Protein AF-A0A100VL15-F1 (afdb_monomer)

Structure (mmCIF, N/CA/C/O backbone):
data_AF-A0A100VL15-F1
#
_entry.id   AF-A0A100VL15-F1
#
loop_
_atom_site.group_PDB
_atom_site.id
_atom_site.type_symbol
_atom_site.label_atom_id
_atom_site.label_alt_id
_atom_site.label_comp_id
_atom_site.label_asym_id
_atom_site.label_entity_id
_atom_site.label_seq_id
_atom_site.pdbx_PDB_ins_code
_atom_site.Cartn_x
_atom_site.Cartn_y
_atom_site.Cartn_z
_atom_site.occupancy
_atom_site.B_iso_or_equiv
_atom_site.auth_seq_id
_atom_site.auth_comp_id
_atom_site.auth_asym_id
_atom_site.auth_atom_id
_atom_site.pdbx_PDB_model_num
ATOM 1 N N . MET A 1 1 ? 1.758 -16.842 -6.917 1.00 59.75 1 MET A N 1
ATOM 2 C CA . MET A 1 1 ? 2.185 -15.451 -6.629 1.00 59.75 1 MET A CA 1
ATOM 3 C C . MET A 1 1 ? 1.008 -14.538 -6.309 1.00 59.75 1 MET A C 1
ATOM 5 O O . MET A 1 1 ? 1.043 -13.977 -5.228 1.00 59.75 1 MET A O 1
ATOM 9 N N . ARG A 1 2 ? -0.033 -14.431 -7.156 1.00 63.22 2 ARG A N 1
ATOM 10 C CA . ARG A 1 2 ? -1.244 -13.630 -6.849 1.00 63.22 2 ARG A CA 1
ATOM 11 C C . ARG A 1 2 ? -1.891 -14.001 -5.505 1.00 63.22 2 ARG A C 1
ATOM 13 O O . ARG A 1 2 ? -2.041 -13.147 -4.645 1.00 63.22 2 ARG A O 1
ATOM 20 N N . HIS A 1 3 ? -2.085 -15.303 -5.289 1.00 71.25 3 HIS A N 1
ATOM 21 C CA . HIS A 1 3 ? -2.665 -15.859 -4.062 1.00 71.25 3 HIS A CA 1
ATOM 22 C C . HIS A 1 3 ? -1.937 -15.426 -2.770 1.00 71.25 3 HIS A C 1
ATOM 24 O O . HIS A 1 3 ? -2.579 -15.213 -1.752 1.00 71.25 3 HIS A O 1
ATOM 30 N N . LEU A 1 4 ? -0.613 -15.223 -2.814 1.00 85.31 4 LEU A N 1
ATOM 31 C CA . LEU A 1 4 ? 0.165 -14.837 -1.629 1.00 85.31 4 LEU A CA 1
ATOM 32 C C . LEU A 1 4 ? -0.059 -13.366 -1.238 1.00 85.31 4 LEU A C 1
ATOM 34 O O . LEU A 1 4 ? -0.062 -13.033 -0.059 1.00 85.31 4 LEU A O 1
ATOM 38 N N . VAL A 1 5 ? -0.239 -12.473 -2.219 1.00 87.25 5 VAL A N 1
ATOM 39 C CA . VAL A 1 5 ? -0.494 -11.046 -1.950 1.00 87.25 5 VAL A CA 1
ATOM 40 C C . VAL A 1 5 ? -1.874 -10.872 -1.318 1.00 87.25 5 VAL A C 1
ATOM 42 O O . VAL A 1 5 ? -1.999 -10.165 -0.323 1.00 87.25 5 VAL A O 1
ATOM 45 N N . GLU A 1 6 ? -2.884 -11.560 -1.848 1.00 88.19 6 GLU A N 1
ATOM 46 C CA . GLU A 1 6 ? -4.250 -11.541 -1.311 1.00 88.19 6 GLU A CA 1
ATOM 47 C C . GLU A 1 6 ? -4.320 -12.117 0.112 1.00 88.19 6 GLU A C 1
ATOM 49 O O . GLU A 1 6 ? -4.899 -11.491 0.999 1.00 88.19 6 GLU A O 1
ATOM 54 N N . GLU A 1 7 ? -3.665 -13.256 0.367 1.00 89.38 7 GLU A N 1
ATOM 55 C CA . GLU A 1 7 ? -3.562 -13.843 1.712 1.00 89.38 7 GLU A CA 1
ATOM 56 C C . GLU A 1 7 ? -2.879 -12.895 2.704 1.00 89.38 7 GLU A C 1
ATOM 58 O O . GLU A 1 7 ? -3.356 -12.704 3.828 1.00 89.38 7 GLU A O 1
ATOM 63 N N . ASN A 1 8 ? -1.778 -12.262 2.286 1.00 90.19 8 ASN A N 1
ATOM 64 C CA . ASN A 1 8 ? -1.064 -11.295 3.114 1.00 90.19 8 ASN A CA 1
ATOM 65 C C . ASN A 1 8 ? -1.950 -10.089 3.447 1.0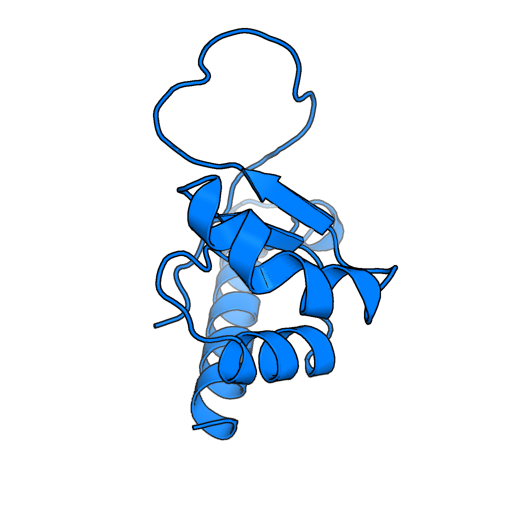0 90.19 8 ASN A C 1
ATOM 67 O O . ASN A 1 8 ? -2.004 -9.677 4.606 1.00 90.19 8 ASN A O 1
ATOM 71 N N . LEU A 1 9 ? -2.678 -9.555 2.463 1.00 91.75 9 LEU A N 1
ATOM 72 C CA . LEU A 1 9 ? -3.625 -8.459 2.671 1.00 91.75 9 LEU A CA 1
ATOM 73 C C . LEU A 1 9 ? -4.733 -8.849 3.648 1.00 91.75 9 LEU A C 1
ATOM 75 O O . LEU A 1 9 ?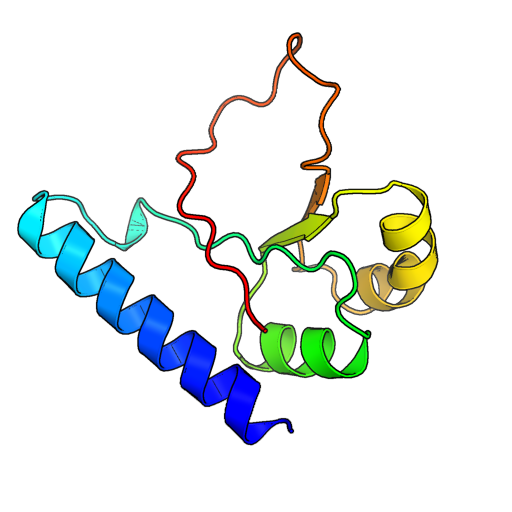 -5.044 -8.086 4.562 1.00 91.75 9 LEU A O 1
ATOM 79 N N . GLN A 1 10 ? -5.299 -10.048 3.509 1.00 91.56 10 GLN A N 1
ATOM 80 C CA . GLN A 1 10 ? -6.329 -10.531 4.422 1.00 91.56 10 GLN A CA 1
ATOM 81 C C . GLN A 1 10 ? -5.801 -10.648 5.857 1.00 91.56 10 GLN A C 1
ATOM 83 O O . GLN A 1 10 ? -6.456 -10.181 6.791 1.00 91.56 10 GLN A O 1
ATOM 88 N N . SER A 1 11 ? -4.602 -11.208 6.033 1.00 92.12 11 SER A N 1
ATOM 89 C CA . SER A 1 11 ? -3.949 -11.323 7.341 1.00 92.12 11 SER A CA 1
ATOM 90 C C . SER A 1 11 ? -3.686 -9.953 7.973 1.00 92.12 11 SER A C 1
ATOM 92 O O . SER A 1 11 ? -4.001 -9.734 9.144 1.00 92.12 11 SER A O 1
ATOM 94 N N . VAL A 1 12 ? -3.183 -8.990 7.196 1.00 91.75 12 VAL A N 1
ATOM 95 C CA . VAL A 1 12 ? -2.956 -7.614 7.663 1.00 91.75 12 VAL A CA 1
ATOM 96 C C . VAL A 1 12 ? -4.269 -6.940 8.061 1.00 91.75 12 VAL A C 1
ATOM 98 O O . VAL A 1 12 ? -4.348 -6.377 9.150 1.00 91.75 12 VAL A O 1
ATOM 101 N N . ARG A 1 13 ? -5.321 -7.029 7.236 1.00 90.50 13 ARG A N 1
ATOM 102 C CA . ARG A 1 13 ? -6.639 -6.444 7.543 1.00 90.50 13 ARG A CA 1
ATOM 103 C C . ARG A 1 13 ? -7.236 -7.033 8.827 1.00 90.50 13 ARG A C 1
ATOM 105 O O . ARG A 1 13 ? -7.788 -6.295 9.640 1.00 90.50 13 ARG A O 1
ATOM 112 N N . GLN A 1 14 ? -7.070 -8.338 9.058 1.00 92.06 14 GLN A N 1
ATOM 113 C CA . GLN A 1 14 ? -7.474 -8.980 10.314 1.00 92.06 14 GLN A CA 1
ATOM 114 C C . GLN A 1 14 ? -6.687 -8.442 11.515 1.00 92.06 14 GLN A C 1
ATOM 116 O O . GLN A 1 14 ? -7.282 -8.101 12.537 1.00 92.06 14 GLN A O 1
ATOM 121 N N . GLN A 1 15 ? -5.364 -8.314 11.394 1.00 90.94 15 GLN A N 1
ATOM 122 C CA . GLN A 1 15 ? -4.526 -7.746 12.455 1.00 90.94 15 GLN A CA 1
ATOM 123 C C . GLN A 1 15 ? -4.897 -6.291 12.756 1.00 90.94 15 GLN A C 1
ATOM 125 O O . GLN A 1 15 ? -4.985 -5.912 13.924 1.00 90.94 15 GLN A O 1
ATOM 130 N N . MET A 1 16 ? -5.177 -5.492 11.723 1.00 88.69 16 MET A N 1
ATOM 131 C CA . MET A 1 16 ? -5.665 -4.123 11.877 1.00 88.69 16 MET A CA 1
ATOM 132 C C . MET A 1 16 ? -6.981 -4.096 12.653 1.00 88.69 16 MET A C 1
ATOM 134 O O . MET A 1 16 ? -7.076 -3.359 13.630 1.00 88.69 16 MET A O 1
ATOM 138 N N . ALA A 1 17 ? -7.965 -4.921 12.284 1.00 89.06 17 ALA A N 1
ATOM 139 C CA . ALA A 1 17 ? -9.251 -4.984 12.978 1.00 89.06 17 ALA A CA 1
ATOM 140 C C . ALA A 1 17 ? -9.092 -5.349 14.466 1.00 89.06 17 ALA A C 1
ATOM 142 O O . ALA A 1 17 ? -9.663 -4.681 15.330 1.00 89.06 17 ALA A O 1
ATOM 143 N N . LEU A 1 18 ? -8.253 -6.343 14.778 1.00 91.00 18 LEU A N 1
ATOM 144 C CA . LEU A 1 18 ? -7.951 -6.735 16.159 1.00 91.00 18 LEU A CA 1
ATOM 145 C C . LEU A 1 18 ? -7.265 -5.605 16.941 1.00 91.00 18 LEU A C 1
ATOM 147 O O . LEU A 1 18 ? -7.631 -5.330 18.084 1.00 91.00 18 LEU A O 1
ATOM 151 N N . ALA A 1 19 ? -6.303 -4.910 16.330 1.00 89.06 19 ALA A N 1
ATOM 152 C CA . ALA A 1 19 ? -5.628 -3.774 16.953 1.00 89.06 19 ALA A CA 1
ATOM 153 C C . ALA A 1 19 ? -6.577 -2.581 17.178 1.00 89.06 19 ALA A C 1
ATOM 155 O O . ALA A 1 19 ? -6.496 -1.912 18.211 1.00 89.06 19 ALA A O 1
ATOM 156 N N . CYS A 1 20 ? -7.503 -2.325 16.250 1.00 90.50 20 CYS A N 1
ATOM 157 C CA . CYS A 1 20 ? -8.550 -1.309 16.394 1.00 90.50 20 CYS A CA 1
ATOM 158 C C . CYS A 1 20 ? -9.462 -1.627 17.576 1.00 90.50 20 CYS A C 1
ATOM 160 O O . CYS A 1 20 ? -9.653 -0.780 18.447 1.00 90.50 20 CYS A O 1
ATOM 162 N N . GLN A 1 21 ? -9.933 -2.874 17.659 1.00 91.81 21 GLN A N 1
ATOM 163 C CA . GLN A 1 21 ? -10.754 -3.347 18.768 1.00 91.81 21 GLN A CA 1
ATOM 164 C C . GLN A 1 21 ? -10.026 -3.204 20.111 1.00 91.81 21 GLN A C 1
ATOM 166 O O . GLN A 1 21 ? -10.590 -2.665 21.060 1.00 91.81 21 GLN A O 1
ATOM 171 N N . ALA A 1 22 ? -8.760 -3.625 20.183 1.00 92.12 22 ALA A N 1
ATOM 172 C CA . ALA A 1 22 ? -7.958 -3.535 21.402 1.00 92.12 22 ALA A CA 1
ATOM 173 C C . ALA A 1 22 ? -7.668 -2.085 21.832 1.00 92.12 22 ALA A C 1
ATOM 175 O O . ALA A 1 22 ? -7.505 -1.816 23.019 1.00 92.12 22 ALA A O 1
ATOM 176 N N . SER A 1 23 ? -7.609 -1.151 20.879 1.00 90.06 23 SER A N 1
ATOM 177 C CA . SER A 1 23 ? -7.346 0.272 21.133 1.00 90.06 23 SER A CA 1
ATOM 178 C C . SER A 1 23 ? -8.607 1.136 21.237 1.00 90.06 23 SER A C 1
ATOM 180 O O . SER A 1 23 ? -8.491 2.342 21.451 1.00 90.06 23 SER A O 1
ATOM 182 N N . GLY A 1 24 ? -9.801 0.550 21.088 1.00 90.94 24 GLY A N 1
ATOM 183 C CA . GLY A 1 24 ? -11.071 1.283 21.091 1.00 90.94 24 GLY A CA 1
ATOM 184 C C . GLY A 1 24 ? -11.226 2.256 19.917 1.00 90.94 24 GLY A C 1
ATOM 185 O O . GLY A 1 24 ? -11.943 3.246 20.033 1.00 90.94 24 GLY A O 1
ATOM 186 N N . ARG A 1 25 ? -10.529 2.010 18.802 1.00 90.56 25 ARG A N 1
ATOM 187 C CA . ARG A 1 25 ? -10.567 2.848 17.596 1.00 90.56 25 ARG A CA 1
ATOM 188 C C . ARG A 1 25 ? -11.479 2.237 16.541 1.00 90.56 25 ARG A C 1
ATOM 190 O O . ARG A 1 25 ? -11.567 1.016 16.429 1.00 90.56 25 ARG A O 1
ATOM 197 N N . ASN A 1 26 ? -12.111 3.084 15.734 1.00 84.25 26 ASN A N 1
ATOM 198 C CA . ASN A 1 26 ? -12.844 2.627 14.559 1.00 84.25 26 ASN A CA 1
ATOM 199 C C . ASN A 1 26 ? -11.863 2.304 13.419 1.00 84.25 26 ASN A C 1
ATOM 201 O O . ASN A 1 26 ? -10.939 3.075 13.156 1.00 84.25 26 ASN A O 1
ATOM 205 N N . ILE A 1 27 ? -12.069 1.169 12.748 1.00 85.25 27 ILE A N 1
ATOM 206 C CA . ILE A 1 27 ? -11.266 0.747 11.595 1.00 85.25 27 ILE A CA 1
ATOM 207 C C . ILE A 1 27 ? -11.380 1.739 10.431 1.00 85.25 27 ILE A C 1
ATOM 209 O O . ILE A 1 27 ? -10.384 1.994 9.767 1.00 85.25 27 ILE A O 1
ATOM 213 N N . GLU A 1 28 ? -12.540 2.380 10.263 1.00 87.38 28 GLU A N 1
ATOM 214 C CA . GLU A 1 28 ? -12.789 3.388 9.218 1.00 87.38 28 GLU A CA 1
ATOM 215 C C . GLU A 1 28 ? -11.931 4.659 9.386 1.00 87.38 28 GLU A C 1
ATOM 217 O O . GLU A 1 28 ? -11.763 5.439 8.454 1.00 87.38 28 GLU A O 1
ATOM 222 N N . GLU A 1 29 ? -11.355 4.886 10.572 1.00 86.06 29 GLU A N 1
ATOM 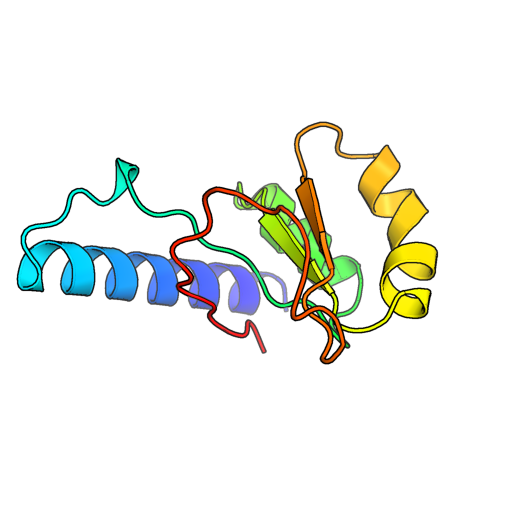223 C CA . GLU A 1 29 ? -10.437 6.006 10.835 1.00 86.06 29 GLU A CA 1
ATOM 224 C C . GLU A 1 29 ? -8.968 5.665 10.529 1.00 86.06 29 GLU A C 1
ATOM 226 O O . GLU A 1 29 ? -8.056 6.437 10.860 1.00 86.06 29 GLU A O 1
ATOM 231 N N . ILE A 1 30 ? -8.701 4.468 10.006 1.00 83.88 30 ILE A N 1
ATOM 232 C CA . ILE A 1 30 ? -7.358 3.961 9.748 1.00 83.88 30 ILE A CA 1
ATOM 233 C C . ILE A 1 30 ? -7.272 3.534 8.292 1.00 83.88 30 ILE A C 1
ATOM 235 O O . ILE A 1 30 ? -8.092 2.775 7.793 1.00 83.88 30 ILE A O 1
ATOM 239 N N . GLN A 1 31 ? -6.217 3.989 7.629 1.00 86.75 31 GLN A N 1
ATOM 240 C CA . GLN A 1 31 ? -5.913 3.597 6.264 1.00 86.75 31 GLN A CA 1
ATOM 241 C C . GLN A 1 31 ? -4.659 2.722 6.242 1.00 86.75 31 GLN A C 1
ATOM 243 O O . GLN A 1 31 ? -3.740 2.906 7.049 1.00 86.75 31 GLN A O 1
ATOM 248 N N . LEU A 1 32 ? -4.630 1.768 5.314 1.00 88.88 32 LEU A N 1
ATOM 249 C CA . LEU A 1 32 ? -3.479 0.912 5.060 1.00 88.88 32 LEU A CA 1
ATOM 250 C C . LEU A 1 32 ? -2.636 1.528 3.941 1.00 88.88 32 LEU A C 1
ATOM 252 O O . LEU A 1 32 ? -3.107 1.662 2.820 1.00 88.88 32 LEU A O 1
ATOM 256 N N . LEU A 1 33 ? -1.389 1.896 4.248 1.00 88.81 33 LEU A N 1
ATOM 257 C CA . LEU A 1 33 ? -0.410 2.312 3.243 1.00 88.81 33 LEU A CA 1
ATOM 258 C C . LEU A 1 33 ? 0.516 1.138 2.924 1.00 88.81 33 LEU A C 1
ATOM 260 O O . LEU A 1 33 ? 1.262 0.674 3.795 1.00 88.81 33 LEU A O 1
ATOM 264 N N . LEU A 1 34 ? 0.518 0.698 1.669 1.00 89.88 34 LEU A N 1
ATOM 265 C CA . LEU A 1 34 ? 1.391 -0.372 1.204 1.00 89.88 34 LEU A CA 1
ATOM 266 C C . LEU A 1 34 ? 2.790 0.160 0.915 1.00 89.88 34 LEU A C 1
ATOM 268 O O . LEU A 1 34 ? 2.990 0.919 -0.025 1.00 89.88 34 LEU A O 1
ATOM 272 N N . ALA A 1 35 ? 3.790 -0.262 1.686 1.00 88.94 35 ALA A N 1
ATOM 273 C CA . ALA A 1 35 ? 5.181 0.055 1.373 1.00 88.94 35 ALA A CA 1
ATOM 274 C C . ALA A 1 35 ? 5.683 -0.854 0.239 1.00 88.94 35 ALA A C 1
ATOM 276 O O . ALA A 1 35 ? 5.928 -2.041 0.454 1.00 88.94 35 ALA A O 1
ATOM 277 N N . THR A 1 36 ? 5.864 -0.294 -0.956 1.00 86.94 36 THR A N 1
ATOM 278 C CA . THR A 1 36 ? 6.070 -1.046 -2.205 1.00 86.94 36 THR A CA 1
ATOM 279 C C . THR A 1 36 ? 7.446 -0.879 -2.833 1.00 86.94 36 THR A C 1
ATOM 281 O O . THR A 1 36 ? 7.688 -1.334 -3.955 1.00 86.94 36 THR A O 1
ATOM 284 N N . LYS A 1 37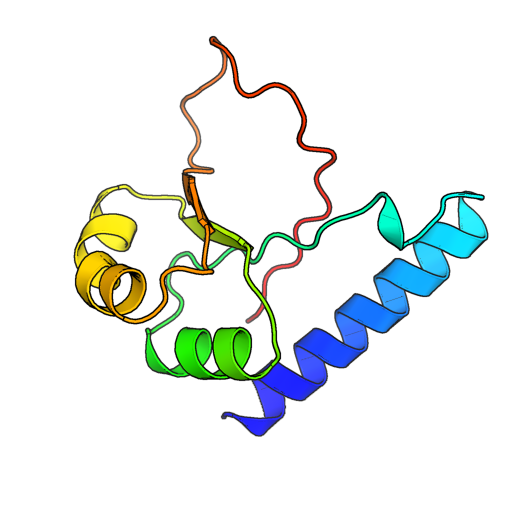 ? 8.399 -0.337 -2.067 1.00 85.12 37 LYS A N 1
ATOM 285 C CA . LYS A 1 37 ? 9.816 -0.321 -2.445 1.00 85.12 37 LYS A CA 1
ATOM 286 C C . LYS A 1 37 ? 10.270 -1.716 -2.867 1.00 85.12 37 LYS A C 1
ATOM 288 O O . LYS A 1 37 ? 10.001 -2.695 -2.169 1.00 85.12 37 LYS A O 1
ATOM 293 N N . THR A 1 38 ? 10.985 -1.827 -3.979 1.00 85.19 38 THR A N 1
ATOM 294 C CA . THR A 1 38 ? 11.486 -3.104 -4.528 1.00 85.19 38 THR A CA 1
ATOM 295 C C . THR A 1 38 ? 10.408 -4.142 -4.890 1.00 85.19 38 THR A C 1
ATOM 297 O O . THR A 1 38 ? 10.746 -5.266 -5.257 1.00 85.19 38 THR A O 1
ATOM 300 N N . VAL A 1 39 ? 9.119 -3.790 -4.822 1.00 86.62 39 VAL A N 1
ATOM 301 C CA . VAL A 1 39 ? 8.010 -4.659 -5.236 1.00 86.62 39 VAL A CA 1
ATOM 302 C C . VAL A 1 39 ? 7.765 -4.467 -6.737 1.00 86.62 39 VAL A C 1
ATOM 304 O O . VAL A 1 39 ? 7.636 -3.318 -7.178 1.00 86.62 39 VAL A O 1
ATOM 307 N N . PRO A 1 40 ? 7.711 -5.555 -7.527 1.00 86.62 40 PRO A N 1
ATOM 308 C CA . PRO A 1 40 ? 7.511 -5.467 -8.965 1.00 86.62 40 PRO A CA 1
ATOM 309 C C . PRO A 1 40 ? 6.041 -5.141 -9.311 1.00 86.62 40 PRO A C 1
ATOM 311 O O . PRO A 1 40 ? 5.148 -5.486 -8.527 1.00 86.62 40 PRO A O 1
ATOM 314 N N . PRO A 1 41 ? 5.769 -4.491 -10.461 1.00 85.75 41 PRO A N 1
ATOM 315 C CA . PRO A 1 41 ? 4.434 -4.012 -10.830 1.00 85.75 41 PRO A CA 1
ATOM 316 C C . PRO A 1 41 ? 3.329 -5.075 -10.801 1.00 85.75 41 PRO A C 1
ATOM 318 O O . PRO A 1 41 ? 2.216 -4.774 -10.383 1.00 85.75 41 PRO A O 1
ATOM 321 N N . GLU A 1 42 ? 3.623 -6.336 -11.132 1.00 88.12 42 GLU A N 1
ATOM 322 C CA . GLU A 1 42 ? 2.605 -7.395 -11.189 1.00 88.12 42 GLU A CA 1
ATOM 323 C C . GLU A 1 42 ? 2.009 -7.704 -9.808 1.00 88.12 42 GLU A C 1
ATOM 325 O O . GLU A 1 42 ? 0.860 -8.130 -9.704 1.00 88.12 42 GLU A O 1
ATOM 330 N N . LYS A 1 43 ? 2.774 -7.499 -8.725 1.00 88.31 43 LYS A N 1
ATOM 331 C CA . LYS A 1 43 ? 2.248 -7.616 -7.354 1.00 88.31 43 LYS A CA 1
ATOM 332 C 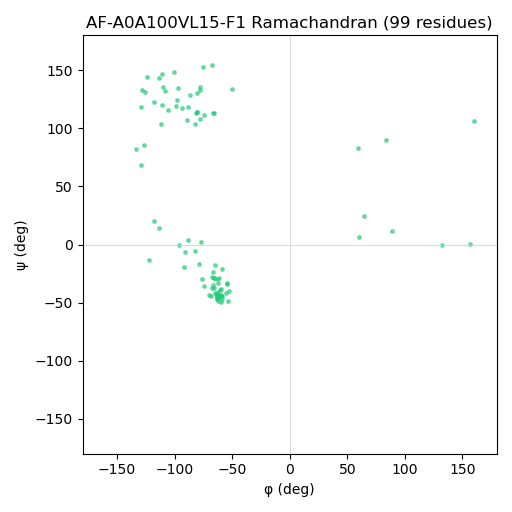C . LYS A 1 43 ? 1.403 -6.400 -6.965 1.00 88.31 43 LYS A C 1
ATOM 334 O O . LYS A 1 43 ? 0.483 -6.543 -6.164 1.00 88.31 43 LYS A O 1
ATOM 339 N N . LEU A 1 44 ? 1.707 -5.229 -7.524 1.00 88.50 44 LEU A N 1
ATOM 340 C CA . LEU A 1 44 ? 0.955 -3.994 -7.287 1.00 88.50 44 LEU A CA 1
ATOM 341 C C . LEU A 1 44 ? -0.417 -4.079 -7.942 1.00 88.50 44 LEU A C 1
ATOM 343 O O . LEU A 1 44 ? -1.405 -3.779 -7.289 1.00 88.50 44 LEU A O 1
ATOM 347 N N . GLU A 1 45 ? -0.494 -4.591 -9.172 1.00 89.50 45 GLU A N 1
ATOM 348 C CA . GLU A 1 45 ? -1.769 -4.843 -9.854 1.00 89.50 45 GLU A CA 1
ATOM 349 C C . GLU A 1 45 ? -2.699 -5.741 -9.032 1.00 89.50 45 GLU A C 1
ATOM 351 O O . GLU A 1 45 ? -3.890 -5.463 -8.932 1.00 89.50 45 GLU A O 1
ATOM 356 N N . VAL A 1 46 ? -2.163 -6.789 -8.397 1.00 90.50 46 VAL A N 1
ATOM 357 C CA . VAL A 1 46 ? -2.953 -7.667 -7.518 1.00 90.50 46 VAL A CA 1
ATOM 358 C C . VAL A 1 46 ? -3.473 -6.901 -6.303 1.00 90.50 46 VAL A C 1
ATOM 360 O O . VAL A 1 46 ? -4.636 -7.050 -5.942 1.00 90.50 46 VAL A O 1
ATOM 363 N N . ALA A 1 47 ? -2.643 -6.058 -5.685 1.00 90.31 47 ALA A N 1
ATOM 364 C CA . ALA A 1 47 ? -3.070 -5.237 -4.556 1.00 90.31 47 ALA A CA 1
ATOM 365 C C . ALA A 1 47 ? -4.147 -4.212 -4.959 1.00 90.31 47 ALA A C 1
ATOM 367 O O . ALA A 1 47 ? -5.145 -4.068 -4.254 1.00 90.31 47 ALA A O 1
ATOM 368 N N . ILE A 1 48 ? -3.997 -3.572 -6.124 1.00 90.38 48 ILE A N 1
ATOM 369 C CA . ILE A 1 48 ? -4.995 -2.654 -6.692 1.00 90.38 48 ILE A CA 1
ATOM 370 C C . ILE A 1 48 ? -6.312 -3.398 -6.959 1.00 90.38 48 ILE A C 1
ATOM 372 O O . ILE A 1 48 ? -7.380 -2.929 -6.573 1.00 90.38 48 ILE A O 1
ATOM 376 N N . GLN A 1 49 ? -6.255 -4.594 -7.553 1.00 90.75 49 GLN A N 1
ATOM 377 C CA . GLN A 1 49 ? -7.434 -5.444 -7.782 1.00 90.75 49 GLN A CA 1
ATOM 378 C C . GLN A 1 49 ? -8.100 -5.899 -6.476 1.00 90.75 49 GLN A C 1
ATOM 380 O O . GLN A 1 49 ? -9.317 -6.067 -6.436 1.00 90.75 49 GLN A O 1
ATOM 385 N N . ALA A 1 50 ? -7.327 -6.048 -5.398 1.00 89.50 50 ALA A N 1
ATOM 386 C CA . ALA A 1 50 ? -7.830 -6.329 -4.054 1.00 89.50 50 ALA A CA 1
ATOM 387 C C . ALA A 1 50 ? -8.423 -5.091 -3.339 1.00 89.50 50 ALA A C 1
ATOM 389 O O . ALA A 1 50 ? -8.850 -5.196 -2.181 1.00 89.50 50 ALA A O 1
ATOM 390 N N . GLY A 1 51 ? -8.467 -3.937 -4.014 1.00 90.12 51 GLY A N 1
ATOM 391 C CA . GLY A 1 51 ? -9.069 -2.690 -3.539 1.00 90.12 51 GLY A CA 1
ATOM 392 C C . GLY A 1 51 ? -8.126 -1.781 -2.752 1.00 90.12 51 GLY A C 1
ATOM 393 O O . GLY A 1 51 ? -8.593 -0.841 -2.116 1.00 90.12 51 GLY A O 1
ATOM 394 N N . GLU A 1 52 ? -6.821 -2.053 -2.754 1.00 91.06 52 GLU A N 1
ATOM 395 C CA . GLU A 1 52 ? -5.844 -1.175 -2.109 1.00 91.06 52 GLU A CA 1
ATOM 396 C C . GLU A 1 52 ? -5.563 0.042 -2.988 1.00 91.06 52 GLU A C 1
ATOM 398 O O . GLU A 1 52 ? -5.331 -0.079 -4.192 1.00 91.06 52 GLU A O 1
ATOM 403 N N . VAL A 1 53 ? -5.575 1.220 -2.367 1.00 89.69 53 VAL A N 1
ATOM 404 C CA . VAL A 1 53 ? -5.472 2.504 -3.075 1.00 89.69 53 VAL A CA 1
ATOM 405 C C . VAL A 1 53 ? -4.292 3.353 -2.621 1.00 89.69 53 VAL A C 1
ATOM 407 O O . VAL A 1 53 ? -3.945 4.287 -3.325 1.00 89.69 53 VAL A O 1
ATOM 410 N N . LEU A 1 54 ? -3.640 3.043 -1.496 1.00 89.81 54 LEU A N 1
ATOM 411 C CA . LEU A 1 54 ? -2.517 3.837 -0.987 1.00 89.81 54 LEU A CA 1
ATOM 412 C C . LEU A 1 54 ? -1.199 3.064 -1.089 1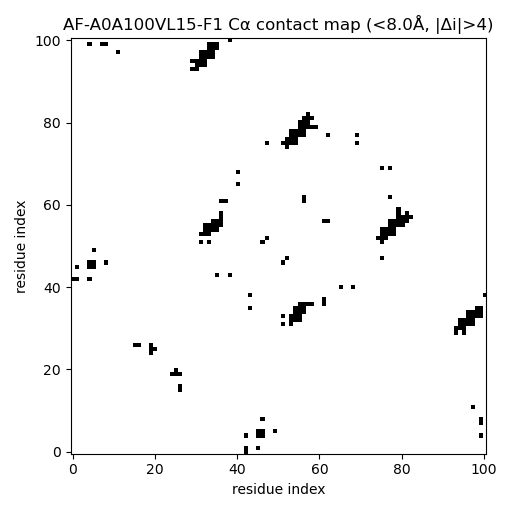.00 89.81 54 LEU A C 1
ATOM 414 O O . LEU A 1 54 ? -1.012 2.029 -0.443 1.00 89.81 54 LEU A O 1
ATOM 418 N N . PHE A 1 55 ? -0.246 3.616 -1.836 1.00 88.62 55 PHE A N 1
ATOM 419 C CA . PHE A 1 55 ? 1.057 3.002 -2.097 1.00 88.62 55 PHE A CA 1
ATOM 420 C C . PHE A 1 55 ? 2.195 3.929 -1.680 1.00 88.62 55 PHE A C 1
ATOM 422 O O . PHE A 1 55 ? 2.100 5.146 -1.795 1.00 88.62 55 PHE A O 1
ATOM 429 N N . GLY A 1 56 ? 3.283 3.360 -1.172 1.00 88.00 56 GLY A N 1
ATOM 430 C CA . GLY A 1 56 ? 4.388 4.074 -0.546 1.00 88.00 56 GLY A CA 1
ATOM 431 C C . GLY A 1 56 ? 5.738 3.660 -1.118 1.00 88.00 56 GLY A C 1
ATOM 432 O O . GLY A 1 56 ? 6.159 2.515 -0.956 1.00 88.00 56 GLY A O 1
ATOM 433 N N . GLU A 1 57 ? 6.466 4.601 -1.715 1.00 84.38 57 GLU A N 1
ATOM 434 C CA . GLU A 1 57 ? 7.792 4.368 -2.292 1.00 84.38 57 GLU A CA 1
ATOM 435 C C . GLU A 1 57 ? 8.891 5.122 -1.548 1.00 84.38 57 GLU A C 1
ATOM 437 O O . GLU A 1 57 ? 8.736 6.273 -1.140 1.00 84.38 57 GLU A O 1
ATOM 442 N N . ASN A 1 58 ? 10.059 4.493 -1.423 1.00 84.75 58 ASN A N 1
ATOM 443 C CA . ASN A 1 58 ? 11.196 5.095 -0.722 1.00 84.75 58 ASN A CA 1
ATOM 444 C C . ASN A 1 58 ? 12.130 5.882 -1.648 1.00 84.75 58 ASN A C 1
ATOM 446 O O . ASN A 1 58 ? 12.938 6.670 -1.159 1.00 84.75 58 ASN A O 1
ATOM 450 N N . LYS A 1 59 ? 12.084 5.639 -2.964 1.00 81.12 59 LYS A N 1
ATOM 451 C CA . LYS A 1 59 ? 12.980 6.258 -3.951 1.00 81.12 59 LYS A CA 1
ATOM 452 C C . LYS A 1 59 ? 12.174 6.869 -5.089 1.00 81.12 59 LYS A C 1
ATOM 454 O O . LYS A 1 59 ? 11.327 6.204 -5.674 1.00 81.12 59 LYS A O 1
ATOM 459 N N . ALA A 1 60 ? 12.505 8.104 -5.463 1.00 75.62 60 ALA A N 1
ATOM 460 C CA . ALA A 1 60 ? 11.840 8.798 -6.565 1.00 75.62 60 ALA A CA 1
ATOM 461 C C . ALA A 1 60 ? 12.007 8.069 -7.912 1.00 75.62 60 ALA A C 1
ATOM 463 O O . ALA A 1 60 ? 11.128 8.145 -8.761 1.00 75.62 60 ALA A O 1
ATOM 464 N N . GLN A 1 61 ? 13.107 7.329 -8.101 1.00 78.12 61 GLN A N 1
ATOM 465 C CA . GLN A 1 61 ? 13.295 6.490 -9.287 1.00 78.12 61 GLN A CA 1
ATOM 466 C C . GLN A 1 61 ? 12.222 5.402 -9.390 1.00 78.12 61 GLN A C 1
ATOM 468 O O . GLN A 1 61 ? 11.642 5.235 -10.453 1.00 78.12 61 GLN A O 1
ATOM 473 N N . GLU A 1 62 ? 11.915 4.725 -8.282 1.00 77.19 62 GLU A N 1
ATOM 474 C CA . GLU A 1 62 ? 10.926 3.641 -8.265 1.00 77.19 62 GLU A CA 1
ATOM 475 C C . GLU A 1 62 ? 9.511 4.182 -8.539 1.00 77.19 62 GLU A C 1
ATOM 477 O O . GLU A 1 62 ? 8.749 3.542 -9.258 1.00 77.19 62 GLU A O 1
ATOM 482 N N . LEU A 1 63 ? 9.191 5.399 -8.072 1.00 74.69 63 LEU A N 1
ATOM 483 C CA . LEU A 1 63 ? 7.957 6.105 -8.459 1.00 74.69 63 LEU A CA 1
ATOM 484 C C . LEU A 1 63 ? 7.897 6.390 -9.962 1.00 74.69 63 LEU A C 1
ATOM 486 O O . LEU A 1 63 ? 6.860 6.179 -10.583 1.00 74.69 63 LEU A O 1
ATOM 490 N N . ARG A 1 64 ? 9.001 6.858 -10.561 1.00 75.44 64 ARG A N 1
ATOM 491 C CA . ARG A 1 64 ? 9.054 7.127 -12.008 1.00 75.44 64 ARG A CA 1
ATOM 492 C C . ARG A 1 64 ? 8.848 5.860 -12.826 1.00 75.44 64 ARG A C 1
ATOM 494 O O . ARG A 1 64 ? 8.086 5.883 -13.785 1.00 75.44 64 ARG A O 1
ATOM 501 N N . ASP A 1 65 ? 9.481 4.766 -12.424 1.00 78.69 65 ASP A N 1
ATOM 502 C CA . ASP A 1 65 ? 9.388 3.493 -13.141 1.00 78.69 65 ASP A CA 1
ATOM 503 C C . ASP A 1 65 ? 7.969 2.892 -13.046 1.00 78.69 65 ASP A C 1
ATOM 505 O O . ASP A 1 65 ? 7.518 2.209 -13.963 1.00 78.69 65 ASP A O 1
ATOM 509 N N . LYS A 1 66 ? 7.231 3.198 -11.969 1.00 77.88 66 LYS A N 1
ATOM 510 C CA . LYS A 1 66 ? 5.838 2.769 -11.746 1.00 77.88 66 LYS A CA 1
ATOM 511 C C . LYS A 1 66 ? 4.797 3.753 -12.283 1.00 77.88 66 LYS A C 1
ATOM 513 O O . LYS A 1 66 ? 3.616 3.419 -12.313 1.00 77.88 66 LYS A O 1
ATOM 518 N N . PHE A 1 67 ? 5.211 4.923 -12.769 1.00 75.00 67 PHE A N 1
ATOM 519 C CA . PHE A 1 67 ? 4.316 5.973 -13.262 1.00 75.00 67 PHE A CA 1
ATOM 520 C C . PHE A 1 67 ? 3.294 5.506 -14.317 1.00 75.00 67 PHE A C 1
ATOM 522 O O . PHE A 1 67 ? 2.135 5.910 -14.215 1.00 75.00 67 PHE A O 1
ATOM 529 N N . PRO A 1 68 ? 3.634 4.627 -15.285 1.00 81.56 68 PRO A N 1
ATOM 530 C CA . PRO A 1 68 ? 2.642 4.104 -16.226 1.00 81.56 68 PRO A CA 1
ATOM 531 C C . PRO A 1 68 ? 1.489 3.358 -15.541 1.00 81.56 68 PRO A C 1
ATOM 533 O O . PRO A 1 68 ? 0.341 3.534 -15.937 1.00 81.56 68 PRO A O 1
ATOM 536 N N . LEU A 1 69 ? 1.778 2.593 -14.482 1.00 77.81 69 LEU A N 1
ATOM 537 C CA . LEU A 1 69 ? 0.760 1.903 -13.684 1.00 77.81 69 LEU A CA 1
ATOM 538 C C . LEU A 1 69 ? -0.117 2.908 -12.922 1.00 77.81 69 LEU A C 1
ATOM 540 O O . LEU A 1 69 ? -1.326 2.728 -12.830 1.00 77.81 69 LEU A O 1
ATOM 544 N N . MET A 1 70 ? 0.475 4.001 -12.428 1.00 74.06 70 MET A N 1
ATOM 545 C CA . MET A 1 70 ? -0.272 5.080 -11.764 1.00 74.06 70 MET A CA 1
ATOM 546 C C . MET A 1 70 ? -1.307 5.704 -12.706 1.00 74.06 70 MET A C 1
ATOM 548 O O . MET A 1 70 ? -2.447 5.928 -12.318 1.00 74.06 70 MET A O 1
ATOM 552 N N . GLN A 1 71 ? -0.922 5.957 -13.960 1.00 77.19 71 GLN A N 1
ATOM 553 C CA . GLN A 1 71 ? -1.808 6.558 -14.964 1.00 77.19 71 GLN A CA 1
ATOM 554 C C . GLN A 1 71 ? -2.981 5.647 -15.354 1.00 77.19 71 GLN A C 1
ATOM 556 O O . GLN A 1 71 ? -4.010 6.137 -15.805 1.00 77.19 71 GLN A O 1
ATOM 561 N N . GLN A 1 72 ? -2.845 4.331 -15.182 1.00 83.38 72 GLN A N 1
ATOM 562 C CA . GLN A 1 72 ? -3.914 3.369 -15.464 1.00 83.38 72 GLN A CA 1
ATOM 563 C C . GLN A 1 72 ? -4.970 3.299 -14.352 1.00 83.38 72 GLN A C 1
ATOM 565 O O . GLN A 1 72 ? -6.066 2.789 -14.585 1.00 83.38 72 GLN A O 1
ATOM 570 N N . HIS A 1 73 ? -4.659 3.805 -13.156 1.00 80.88 73 HIS A N 1
ATOM 571 C CA . HIS A 1 73 ? -5.494 3.663 -11.970 1.00 80.88 73 HIS A CA 1
ATOM 572 C C . HIS A 1 73 ? -5.659 5.001 -11.238 1.00 80.88 73 HIS A C 1
ATOM 574 O O . HIS A 1 73 ? -4.999 5.264 -10.238 1.00 80.88 73 HIS A O 1
ATOM 580 N N . GLU A 1 74 ? -6.598 5.830 -11.706 1.00 78.81 74 GLU A N 1
ATOM 581 C CA . GLU A 1 74 ? -6.858 7.180 -11.166 1.00 78.81 74 GLU A CA 1
ATOM 582 C C . GLU A 1 74 ? -7.244 7.210 -9.676 1.00 78.81 74 GLU A C 1
ATOM 584 O O . GLU A 1 74 ? -7.101 8.237 -9.020 1.00 78.81 74 GLU A O 1
ATOM 589 N N . GLN A 1 75 ? -7.730 6.091 -9.134 1.00 83.00 75 GLN A N 1
ATOM 590 C CA . GLN A 1 75 ? -8.133 5.971 -7.729 1.00 83.00 75 GLN A CA 1
ATOM 591 C C . GLN A 1 75 ? -6.960 5.696 -6.778 1.00 83.00 75 GLN A C 1
ATOM 593 O O . GLN A 1 75 ? -7.166 5.635 -5.571 1.00 83.00 75 GLN A O 1
ATOM 598 N N . VAL A 1 76 ? -5.751 5.485 -7.308 1.00 85.12 76 VAL A N 1
ATOM 599 C CA . VAL A 1 76 ? -4.583 5.074 -6.529 1.00 85.12 76 VAL A CA 1
ATOM 600 C C . VAL A 1 76 ? -3.703 6.278 -6.188 1.00 85.12 76 VAL A C 1
ATOM 602 O O . VAL A 1 76 ? -3.201 6.979 -7.067 1.00 85.12 76 VAL A O 1
ATOM 605 N N . GLU A 1 77 ? -3.445 6.471 -4.900 1.00 86.06 77 GLU A N 1
ATOM 606 C CA . GLU A 1 77 ? -2.561 7.494 -4.358 1.00 86.06 77 GLU A CA 1
ATOM 607 C C . GLU A 1 77 ? -1.165 6.928 -4.080 1.00 86.06 77 GLU A C 1
ATOM 609 O O . GLU A 1 77 ? -0.990 5.858 -3.489 1.00 86.06 77 GLU A O 1
ATOM 614 N N . TRP A 1 78 ? -0.146 7.684 -4.485 1.00 84.94 78 TRP A N 1
ATOM 615 C CA . TRP A 1 78 ? 1.253 7.307 -4.322 1.00 84.94 78 TRP A CA 1
ATOM 616 C C . TRP A 1 78 ? 1.967 8.308 -3.426 1.00 84.94 78 TRP A C 1
ATOM 618 O O . TRP A 1 78 ? 2.047 9.501 -3.716 1.00 84.94 78 TRP A O 1
ATOM 628 N N . HIS A 1 79 ? 2.532 7.798 -2.342 1.00 83.50 79 HIS A N 1
ATOM 629 C CA . HIS A 1 79 ? 3.216 8.558 -1.315 1.00 83.50 79 HIS A CA 1
ATOM 630 C C . HIS A 1 79 ? 4.709 8.267 -1.371 1.00 83.50 79 HIS A C 1
ATOM 632 O O . HIS A 1 79 ? 5.153 7.121 -1.438 1.00 83.50 79 HIS A O 1
ATOM 638 N N . PHE A 1 80 ? 5.517 9.314 -1.282 1.00 83.38 80 PHE A N 1
ATOM 639 C CA . PHE A 1 80 ? 6.946 9.156 -1.074 1.00 83.38 80 PHE A CA 1
ATOM 640 C C . PHE A 1 80 ? 7.244 9.088 0.433 1.00 83.38 80 PHE A C 1
ATOM 642 O O . PHE A 1 80 ? 6.985 10.047 1.154 1.00 83.38 80 PHE A O 1
ATOM 649 N N . ILE A 1 81 ? 7.797 7.966 0.907 1.00 80.00 81 ILE A N 1
ATOM 650 C CA . ILE A 1 81 ? 8.084 7.684 2.332 1.00 80.00 81 ILE A CA 1
ATOM 651 C C . ILE A 1 81 ? 9.588 7.475 2.619 1.00 80.00 81 ILE A C 1
ATOM 653 O O . ILE A 1 81 ? 9.974 6.849 3.609 1.00 80.00 81 ILE A O 1
ATOM 657 N N . GLY A 1 82 ? 10.466 7.962 1.736 1.00 72.50 82 GLY A N 1
ATOM 658 C CA . GLY A 1 82 ? 11.923 7.883 1.894 1.00 72.50 82 GLY A CA 1
ATOM 659 C C . GLY A 1 82 ? 12.471 8.741 3.047 1.00 72.50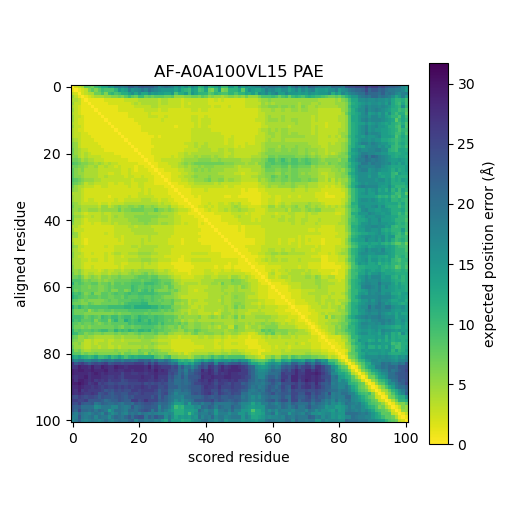 82 GLY A C 1
ATOM 660 O O . GLY A 1 82 ? 11.889 9.755 3.428 1.00 72.50 82 GLY A O 1
ATOM 661 N N . HIS A 1 83 ? 13.628 8.352 3.600 1.00 60.94 83 HIS A N 1
ATOM 662 C CA . HIS A 1 83 ? 14.333 9.144 4.618 1.00 60.94 83 HIS A CA 1
ATOM 663 C C . HIS A 1 83 ? 14.836 10.458 3.999 1.00 60.94 83 HIS A C 1
ATOM 665 O O . HIS A 1 83 ? 15.711 10.431 3.136 1.00 60.94 83 HIS A O 1
ATOM 671 N N . GLY A 1 84 ? 14.281 11.593 4.438 1.00 48.22 84 GLY A N 1
ATOM 672 C CA . GLY A 1 84 ? 14.691 12.918 3.958 1.00 48.22 84 GLY A CA 1
ATOM 673 C C . GLY A 1 84 ? 13.677 14.058 4.093 1.00 48.22 84 GLY A C 1
ATOM 674 O O . GLY A 1 84 ? 14.011 15.167 3.701 1.00 48.22 84 GLY A O 1
ATOM 675 N N . ILE A 1 85 ? 12.473 13.839 4.641 1.00 40.72 85 ILE A N 1
ATOM 676 C CA . ILE A 1 85 ? 11.469 14.909 4.797 1.00 40.72 85 ILE A CA 1
ATOM 677 C C . ILE A 1 85 ? 10.939 14.950 6.240 1.00 40.72 85 ILE A C 1
ATOM 679 O O . ILE A 1 85 ? 9.789 14.633 6.523 1.00 40.72 85 ILE A O 1
ATOM 683 N N . TYR A 1 86 ? 11.798 15.353 7.179 1.00 41.44 86 TYR A N 1
ATOM 684 C CA . TYR A 1 86 ? 11.322 16.179 8.288 1.00 41.44 86 TYR A CA 1
ATOM 685 C C . TYR A 1 86 ? 11.248 17.613 7.748 1.00 41.44 86 TYR A C 1
ATOM 687 O O . TYR A 1 86 ? 12.227 18.087 7.186 1.00 41.44 86 TYR A O 1
ATOM 695 N N . GLN A 1 87 ? 10.110 18.282 7.953 1.00 37.47 87 GLN A N 1
ATOM 696 C CA . GLN A 1 87 ? 9.751 19.631 7.477 1.00 37.47 87 GLN A CA 1
ATOM 697 C C . GLN A 1 87 ? 9.211 19.686 6.039 1.00 37.47 87 GLN A C 1
ATOM 699 O O . GLN A 1 87 ? 9.927 19.950 5.080 1.00 37.47 87 GLN A O 1
ATOM 704 N N . THR A 1 88 ? 7.891 19.553 5.887 1.00 30.36 88 THR A N 1
ATOM 705 C CA . THR A 1 88 ? 6.957 20.693 5.710 1.00 30.36 88 THR A CA 1
ATOM 706 C C . THR A 1 88 ? 5.663 20.144 5.085 1.00 30.36 88 THR A C 1
ATOM 708 O O . THR A 1 88 ? 5.635 19.798 3.912 1.00 30.36 88 THR A O 1
ATOM 711 N N . ASN A 1 89 ? 4.602 20.056 5.894 1.00 32.50 89 ASN A N 1
ATOM 712 C CA . ASN A 1 89 ? 3.199 19.831 5.508 1.00 32.50 89 ASN A CA 1
ATOM 713 C C . ASN A 1 89 ? 2.856 18.542 4.728 1.00 32.50 89 ASN A C 1
ATOM 715 O O . ASN A 1 89 ? 2.600 18.583 3.530 1.00 32.50 89 ASN A O 1
ATOM 719 N N . ILE A 1 90 ? 2.677 17.425 5.442 1.00 33.94 90 ILE A N 1
ATOM 720 C CA . ILE A 1 90 ? 1.659 16.428 5.061 1.00 33.94 90 ILE A CA 1
ATOM 721 C C . ILE A 1 90 ? 0.793 16.187 6.298 1.00 33.94 90 ILE A C 1
ATOM 723 O O . ILE A 1 90 ? 1.072 15.344 7.149 1.00 33.94 90 ILE A O 1
ATOM 727 N N . THR A 1 91 ? -0.211 17.039 6.464 1.00 30.73 91 THR A N 1
ATOM 728 C CA . THR A 1 91 ? -1.211 16.943 7.524 1.00 30.73 91 THR A CA 1
ATOM 729 C C . THR A 1 91 ? -2.036 15.675 7.292 1.00 30.73 91 THR A C 1
ATOM 731 O O . THR A 1 91 ? -2.767 15.608 6.312 1.00 30.73 91 THR A O 1
ATOM 734 N N . GLY A 1 92 ? -1.939 14.678 8.183 1.00 32.09 92 GLY A N 1
ATOM 735 C CA . GLY A 1 92 ? -3.009 13.679 8.335 1.00 32.09 92 GLY A CA 1
ATOM 736 C C . GLY A 1 92 ? -2.658 12.189 8.382 1.00 32.09 92 GLY A C 1
ATOM 737 O O . GLY A 1 92 ? -3.575 11.397 8.559 1.00 32.09 92 GLY A O 1
ATOM 738 N N . MET A 1 93 ? -1.400 11.747 8.284 1.00 31.94 93 MET A N 1
ATOM 739 C CA . MET A 1 93 ? -1.128 10.297 8.278 1.00 31.94 93 MET A CA 1
ATOM 740 C C . MET A 1 93 ? -0.918 9.718 9.686 1.00 31.94 93 MET A C 1
ATOM 742 O O . MET A 1 93 ? 0.136 9.889 10.297 1.00 31.94 93 MET A O 1
ATOM 746 N N . LYS A 1 94 ? -1.910 8.967 10.184 1.00 30.11 94 LYS A N 1
ATOM 747 C CA . LYS A 1 94 ? -1.711 7.959 11.239 1.00 30.11 94 LYS A CA 1
ATOM 748 C C . LYS A 1 94 ? -1.200 6.681 10.568 1.00 30.11 94 LYS A C 1
ATOM 750 O O . LYS A 1 94 ? -1.960 5.976 9.917 1.00 30.11 94 LYS A O 1
ATOM 755 N N . THR A 1 95 ? 0.091 6.401 10.690 1.00 32.91 95 THR A N 1
ATOM 756 C CA . THR A 1 95 ? 0.777 5.312 9.984 1.00 32.91 95 THR A CA 1
ATOM 757 C C . THR A 1 95 ? 0.590 3.956 10.670 1.00 32.91 95 THR A C 1
ATOM 759 O O . THR A 1 95 ? 1.140 3.703 11.740 1.00 32.91 95 THR A O 1
ATOM 762 N N . HIS A 1 96 ? -0.124 3.040 10.013 1.00 37.81 96 HIS A N 1
ATOM 763 C CA . HIS A 1 96 ? 0.134 1.604 10.127 1.00 37.81 96 HIS A CA 1
ATOM 764 C C . HIS A 1 96 ? 0.681 1.151 8.768 1.00 37.81 96 HIS A C 1
ATOM 766 O O . HIS A 1 96 ? -0.053 1.090 7.787 1.00 37.81 96 HIS A O 1
ATOM 772 N N . ALA A 1 97 ? 1.994 0.931 8.683 1.00 39.47 97 ALA A N 1
ATOM 773 C CA . ALA A 1 97 ? 2.658 0.470 7.468 1.00 39.47 97 ALA A CA 1
ATOM 774 C C . ALA A 1 97 ? 3.035 -0.999 7.657 1.00 39.47 97 ALA A C 1
ATOM 776 O O . ALA A 1 97 ? 3.855 -1.323 8.518 1.00 39.47 97 ALA A O 1
ATOM 777 N N . SER A 1 98 ? 2.444 -1.888 6.865 1.00 39.94 98 SER A N 1
ATOM 778 C CA . SER A 1 98 ? 2.857 -3.289 6.793 1.00 39.94 98 SER A CA 1
ATOM 779 C C . SER A 1 98 ? 3.559 -3.526 5.455 1.00 39.94 98 SER A C 1
ATOM 781 O O . SER A 1 98 ? 3.121 -3.069 4.400 1.00 39.94 98 SER A O 1
ATOM 783 N N . MET A 1 99 ? 4.724 -4.178 5.500 1.00 38.66 99 MET A N 1
ATOM 784 C CA . MET A 1 99 ? 5.448 -4.550 4.285 1.00 38.66 99 MET A CA 1
ATOM 785 C C . MET A 1 99 ? 4.824 -5.822 3.716 1.00 38.66 99 MET A C 1
ATOM 787 O O . MET A 1 99 ? 4.947 -6.883 4.329 1.00 38.66 99 MET A O 1
ATOM 791 N N . ILE A 1 100 ? 4.214 -5.732 2.535 1.00 42.53 100 ILE A N 1
ATOM 792 C CA . ILE A 1 100 ? 3.888 -6.921 1.744 1.00 42.53 100 ILE A CA 1
ATOM 793 C C . ILE A 1 100 ? 5.202 -7.427 1.135 1.00 42.53 100 ILE A C 1
ATOM 795 O O . ILE A 1 100 ? 5.800 -6.750 0.299 1.00 42.53 100 ILE A O 1
ATOM 799 N N . LYS A 1 101 ? 5.677 -8.593 1.585 1.00 39.12 101 LYS A N 1
ATOM 800 C CA . LYS A 1 101 ? 6.803 -9.317 0.972 1.00 39.12 101 LYS A CA 1
ATOM 801 C C . LYS A 1 101 ? 6.285 -10.312 -0.066 1.00 39.12 101 LYS A C 1
ATOM 803 O O . LYS A 1 101 ? 5.309 -11.022 0.246 1.00 39.12 101 LYS A O 1
#

Foldseek 3Di:
DLVLLLVVVVVVLVVLVVVCVVVVHDSVLAAEAEEQEVNDVVSVVSCVVVVHAHYEYQDVVVVVVCVVVCVVDVSHDYYYPHPDDPDDDPPDDPDDYDYRD

Sequence (101 aa):
MRHLVEENLQSVRQQMALACQASGRNIEEIQLLLATKTVPPEKLEVAIQAGEVLFGENKAQELRDKFPLMQQHEQVEWHFIGHGIYQTNITGMKTHASMIK

Secondary structure (DSSP, 8-state):
-HHHHHHHHHHHHHHHHHHHHHHT--GGG--EEEE-TT--HHHHHHHHHTT--EEEES-HHHHHHHHHHHHH-TT-EEEE--TT--SS--TT---EEE---

pLDDT: mean 76.28, std 19.62, range [30.11, 92.12]

Organism: Paenibacillus amylolyticus (NCBI:txid1451)

Nearest PDB structures (foldseek):
  1w8g-assembly1_A  TM=9.311E-01  e=1.697E-05  Escherichia coli K-12
  7uau-assembly1_A  TM=9.495E-01  e=2.555E-05  Escherichia coli
  7ubp-assembly1_A  TM=9.470E-01  e=3.355E-05  Escherichia coli
  7uat-assembly1_A  TM=9.319E-01  e=2.735E-05  Escherichia coli
  7uax-assembly1_A  TM=9.237E-01  e=3.355E-05  Escherichia coli

Mean predicted aligned error: 8.38 Å

Solvent-accessible surface area (backbone atoms only — not comparable to full-atom values): 6270 Å² total; per-residue (Å²): 113,68,69,58,56,53,52,50,50,51,54,49,53,52,52,49,49,53,51,22,61,76,67,76,44,64,60,90,83,56,62,70,40,38,44,44,62,96,55,58,67,76,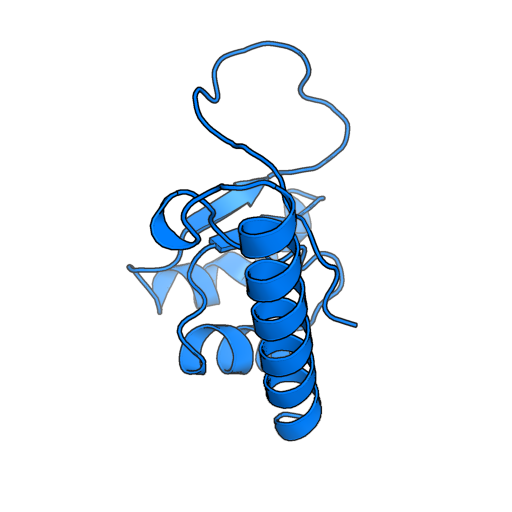61,49,54,50,42,44,74,72,68,53,37,39,38,28,30,55,45,73,65,61,52,59,75,43,40,70,62,48,74,76,35,86,80,48,48,78,42,81,69,38,96,84,71,83,85,80,88,80,89,79,81,72,84,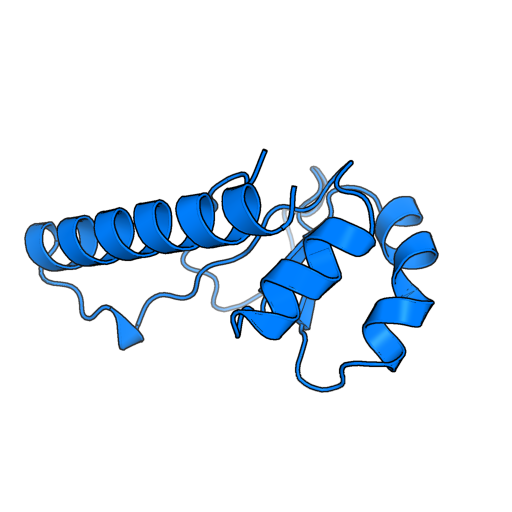52,74,57,74,78,128

Radius of gyration: 14.11 Å; Cα contacts (8 Å, |Δi|>4): 105; chains: 1; bounding box: 28×37×38 Å

InterPro domains:
  IPR011078 Pyridoxal phosphate homeostasis protein [PTHR10146] (5-83)
  IPR029066 PLP-binding barrel [G3DSA:3.20.20.10] (1-93)
  IPR029066 PLP-binding barrel [SSF51419] (5-83)